Protein AF-A0A933XM23-F1 (afdb_monomer)

pLDDT: mean 90.97, std 8.14, range [58.72, 97.62]

Foldseek 3Di:
DPPPVQDPVNVVCQVVPFPDWDDDPPQKIWGWDDDPPWIKIWIWHDDPPDIGTPDIDTPD

Nearest PDB structures (foldseek):
  3hfq-assembly2_B  TM=7.377E-01  e=9.593E-01  Lactiplantibacillus plantarum
  7btb-assembly1_D  TM=5.264E-01  e=8.520E-01  Saccharomyces cerevisiae S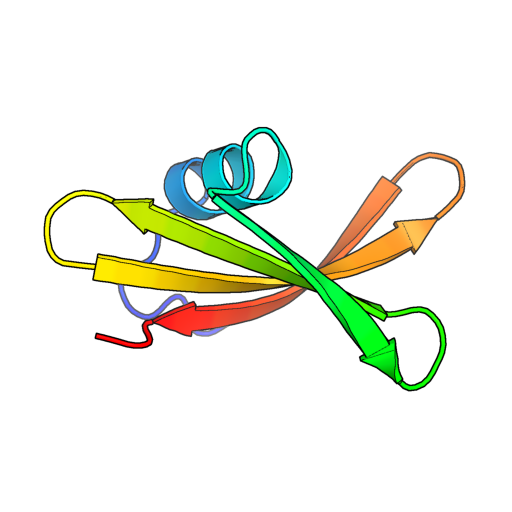288C
  4ckn-assembly2_D  TM=8.675E-01  e=5.053E+00  Leishmania major
  5hr6-assembly2_B  TM=5.111E-01  e=1.080E+00  Escherichia coli

Radius of gyration: 10.87 Å; Cα contacts (8 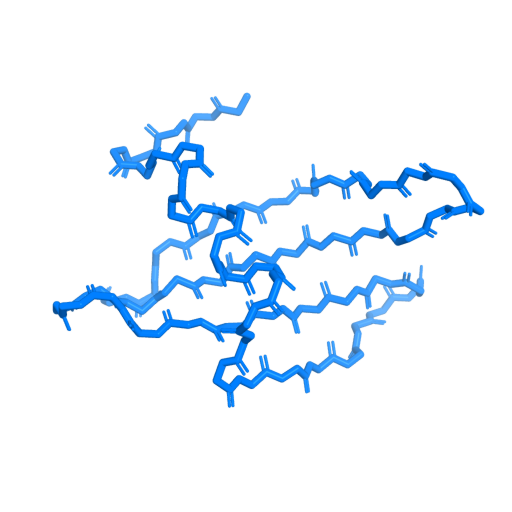Å, |Δi|>4): 107; chains: 1; bounding box: 25×20×28 Å

Secondary structure (DSSP, 8-state):
---SS--HHHHHHHHHS-SEEEEETTTEEEEEEEETTEEEEEEEEE-SS-EEEEEEEE--

Sequence (60 aa):
MKWRKISEDEVNITVSDPDKTEQSVKGRTNVYKTIGARYIKVTYREFSDEVLIISVVDKS

Mean predicted aligned error: 3.87 Å

Solvent-accessible surface area (backbone atoms only — not comparable to full-atom values): 3629 Å² total; per-residue (Å²): 132,88,64,82,84,59,54,70,65,62,49,51,46,24,70,77,60,45,80,41,79,42,86,46,81,92,73,26,39,36,26,26,26,76,58,89,88,41,33,37,37,41,32,31,32,76,53,98,88,48,73,48,79,74,47,77,44,80,68,99

Structure (mmCIF, N/CA/C/O backbone):
data_AF-A0A933XM23-F1
#
_entry.id   AF-A0A933XM23-F1
#
loop_
_atom_site.group_PDB
_atom_site.id
_atom_site.type_symbol
_atom_site.label_atom_id
_atom_site.label_alt_id
_atom_site.label_comp_id
_atom_site.label_asym_id
_atom_site.label_entity_id
_atom_site.label_seq_id
_atom_site.pdbx_PDB_ins_code
_atom_site.Cartn_x
_atom_site.Cartn_y
_atom_site.Cartn_z
_atom_site.occupancy
_atom_site.B_iso_or_equiv
_atom_site.auth_seq_id
_atom_site.auth_comp_id
_atom_site.auth_asym_id
_atom_site.auth_atom_id
_atom_site.pdbx_PDB_model_num
ATOM 1 N N . MET A 1 1 ? 10.851 9.896 6.021 1.00 59.72 1 MET A N 1
ATOM 2 C CA . MET A 1 1 ? 9.371 9.865 5.952 1.00 59.72 1 MET A CA 1
ATOM 3 C C . MET A 1 1 ? 8.805 10.225 7.319 1.00 59.72 1 MET A C 1
ATOM 5 O O . MET A 1 1 ? 9.360 9.779 8.314 1.00 59.72 1 MET A O 1
ATOM 9 N N . LYS A 1 2 ? 7.747 11.045 7.408 1.00 58.72 2 LYS A N 1
ATOM 10 C CA . LYS A 1 2 ? 7.006 11.197 8.674 1.00 58.72 2 LYS A CA 1
ATOM 11 C C . LYS A 1 2 ? 6.052 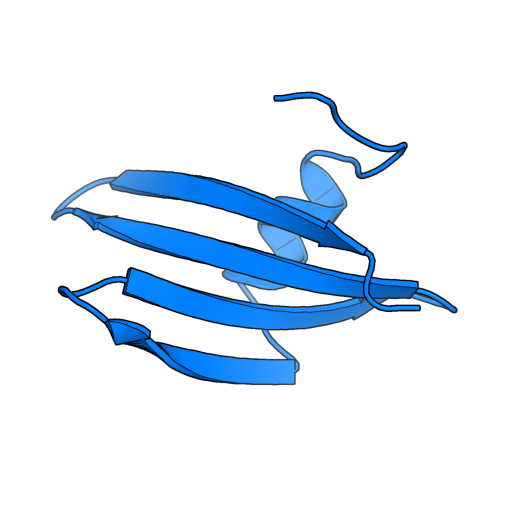10.009 8.788 1.00 58.72 2 LYS A C 1
ATOM 13 O O . LYS A 1 2 ? 4.954 10.059 8.244 1.00 58.72 2 LYS A O 1
ATOM 18 N N . TRP A 1 3 ? 6.503 8.938 9.433 1.00 65.88 3 TRP A N 1
ATOM 19 C CA . TRP A 1 3 ? 5.711 7.739 9.695 1.00 65.88 3 TRP A CA 1
ATOM 20 C C . TRP A 1 3 ? 4.616 8.107 10.700 1.00 65.88 3 TRP A C 1
ATOM 22 O O . TRP A 1 3 ? 4.861 8.223 11.898 1.00 65.88 3 TRP A O 1
ATOM 32 N N . ARG A 1 4 ? 3.413 8.413 10.206 1.00 72.06 4 ARG A N 1
ATOM 33 C CA . ARG A 1 4 ? 2.240 8.797 11.011 1.00 72.06 4 ARG A CA 1
ATOM 34 C C . ARG A 1 4 ? 1.687 7.580 11.766 1.00 72.06 4 ARG A C 1
ATOM 36 O O . ARG A 1 4 ? 0.561 7.164 11.523 1.00 72.06 4 ARG A O 1
ATOM 43 N N . LYS A 1 5 ? 2.507 6.984 12.640 1.00 84.19 5 LYS A N 1
ATOM 44 C CA . LYS A 1 5 ? 2.246 5.704 13.321 1.00 84.19 5 LYS A CA 1
ATOM 45 C C . LYS A 1 5 ? 1.931 4.557 12.353 1.00 84.19 5 LYS A C 1
ATOM 47 O O . LYS A 1 5 ? 1.105 3.711 12.658 1.00 84.19 5 LYS A O 1
ATOM 52 N N . ILE A 1 6 ? 2.519 4.581 11.162 1.00 89.19 6 ILE A N 1
ATOM 53 C CA . ILE A 1 6 ? 2.473 3.444 10.240 1.00 89.19 6 ILE A CA 1
ATOM 54 C C . ILE A 1 6 ? 3.783 2.695 10.449 1.00 89.19 6 ILE A C 1
ATOM 56 O O . ILE A 1 6 ? 4.825 3.351 10.485 1.00 89.19 6 ILE A O 1
ATOM 60 N N . SER A 1 7 ? 3.736 1.388 10.673 1.00 91.50 7 SER A N 1
ATOM 61 C CA . SER A 1 7 ? 4.942 0.571 10.810 1.00 91.50 7 SER A CA 1
ATOM 62 C C . SER A 1 7 ? 5.489 0.158 9.444 1.00 91.50 7 SER A C 1
ATOM 64 O O . SER A 1 7 ? 4.811 0.243 8.420 1.00 91.50 7 SER A O 1
ATOM 66 N N . GLU A 1 8 ? 6.738 -0.293 9.425 1.00 91.50 8 GLU A N 1
ATOM 67 C CA . GLU A 1 8 ? 7.332 -0.885 8.228 1.00 91.50 8 GLU A CA 1
ATOM 68 C C . GLU A 1 8 ? 6.616 -2.181 7.825 1.00 91.50 8 GLU A C 1
ATOM 70 O O . GLU A 1 8 ? 6.344 -2.379 6.645 1.00 91.50 8 GLU A O 1
ATOM 75 N N . ASP A 1 9 ? 6.200 -3.006 8.791 1.00 93.62 9 ASP A N 1
ATOM 76 C CA . ASP A 1 9 ? 5.396 -4.206 8.535 1.00 93.62 9 ASP A CA 1
ATOM 77 C C . ASP A 1 9 ? 4.068 -3.884 7.842 1.00 93.62 9 ASP A C 1
ATOM 79 O O . ASP A 1 9 ? 3.699 -4.555 6.880 1.00 93.62 9 ASP A O 1
ATOM 83 N N . GLU A 1 10 ? 3.370 -2.826 8.279 1.00 93.56 10 GLU A N 1
ATOM 84 C CA . GLU A 1 10 ? 2.137 -2.355 7.636 1.00 93.56 10 GLU A CA 1
ATOM 85 C C . GLU A 1 10 ? 2.390 -1.927 6.181 1.00 93.56 10 GLU A C 1
ATOM 87 O O . GLU A 1 10 ? 1.554 -2.158 5.307 1.00 93.56 10 GLU A O 1
ATOM 92 N N . VAL A 1 11 ? 3.550 -1.336 5.887 1.00 94.00 11 VAL A N 1
ATOM 93 C CA . VAL A 1 11 ? 3.942 -1.009 4.508 1.00 94.00 11 VAL A CA 1
ATOM 94 C C . VAL A 1 11 ? 4.239 -2.278 3.715 1.00 94.00 11 VAL A C 1
ATOM 96 O O . VAL A 1 11 ? 3.693 -2.442 2.625 1.00 94.00 11 VAL A O 1
ATOM 99 N N . ASN A 1 12 ? 5.045 -3.188 4.262 1.00 94.88 12 ASN A N 1
ATOM 100 C CA . ASN A 1 12 ? 5.449 -4.425 3.597 1.00 94.88 12 ASN A CA 1
ATOM 101 C C . ASN A 1 12 ? 4.247 -5.297 3.241 1.00 94.88 12 ASN A C 1
ATOM 103 O O . ASN A 1 12 ? 4.143 -5.756 2.104 1.00 94.88 12 ASN A O 1
ATOM 107 N N . ILE A 1 13 ? 3.296 -5.472 4.162 1.00 96.19 13 ILE A N 1
ATOM 108 C CA . ILE A 1 13 ? 2.081 -6.247 3.892 1.00 96.19 13 ILE A CA 1
ATOM 109 C C . ILE A 1 13 ? 1.171 -5.549 2.872 1.00 96.19 13 ILE A C 1
ATO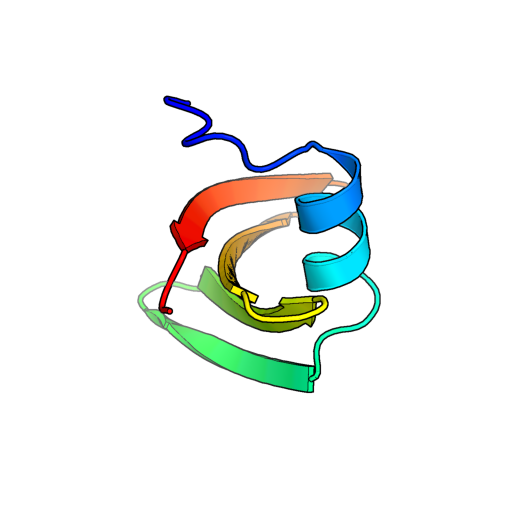M 111 O O . ILE A 1 13 ? 0.549 -6.217 2.053 1.00 96.19 13 ILE A O 1
ATOM 115 N N . THR A 1 14 ? 1.127 -4.210 2.869 1.00 96.25 14 THR A N 1
ATOM 116 C CA . THR A 1 14 ? 0.358 -3.435 1.879 1.00 96.25 14 THR A CA 1
ATOM 117 C C . THR A 1 14 ? 0.953 -3.548 0.474 1.00 96.25 14 THR A C 1
ATOM 119 O O . THR A 1 14 ? 0.217 -3.492 -0.504 1.00 96.25 14 THR A O 1
ATOM 122 N N . VAL A 1 15 ? 2.275 -3.702 0.354 1.00 95.31 15 VAL A N 1
ATOM 123 C CA . VAL A 1 15 ? 2.955 -3.880 -0.939 1.00 95.31 15 VAL A CA 1
ATOM 124 C C . VAL A 1 15 ? 2.892 -5.325 -1.430 1.00 95.31 15 VAL A C 1
ATOM 126 O O . VAL A 1 15 ? 2.677 -5.540 -2.618 1.00 95.31 15 VAL A O 1
ATOM 129 N N . SER A 1 16 ? 3.064 -6.301 -0.537 1.00 95.38 16 SER A N 1
ATOM 130 C CA . SER A 1 16 ? 3.125 -7.725 -0.902 1.00 95.38 16 SER A CA 1
ATOM 131 C C . SER A 1 16 ? 1.758 -8.386 -1.090 1.00 95.38 16 SER A C 1
ATOM 133 O O . SER A 1 16 ? 1.649 -9.315 -1.884 1.00 95.38 16 SER A O 1
ATOM 135 N N . ASP A 1 17 ? 0.719 -7.903 -0.407 1.00 96.62 17 ASP A N 1
ATOM 136 C CA . ASP A 1 17 ? -0.639 -8.453 -0.482 1.00 96.62 17 ASP A CA 1
ATOM 137 C C . ASP A 1 17 ? -1.687 -7.321 -0.483 1.00 96.62 17 ASP A C 1
ATOM 139 O O . ASP A 1 17 ? -2.353 -7.070 0.523 1.00 96.62 17 ASP A O 1
ATOM 143 N N . PRO A 1 18 ? -1.798 -6.535 -1.563 1.00 97.00 18 PRO A N 1
ATOM 144 C CA . PRO A 1 18 ? -2.733 -5.419 -1.607 1.00 97.00 18 PRO A CA 1
ATOM 145 C C . PRO A 1 18 ? -4.181 -5.873 -1.830 1.00 97.00 18 PRO A C 1
ATOM 147 O O . PRO A 1 18 ? -4.458 -6.686 -2.707 1.00 97.00 18 PRO A O 1
ATOM 150 N N . ASP A 1 19 ? -5.128 -5.237 -1.137 1.00 97.62 19 ASP A N 1
ATOM 151 C CA . ASP A 1 19 ? -6.564 -5.378 -1.428 1.00 97.62 19 ASP A CA 1
ATOM 152 C C . ASP A 1 19 ? -6.908 -4.767 -2.795 1.00 97.62 19 ASP A C 1
ATOM 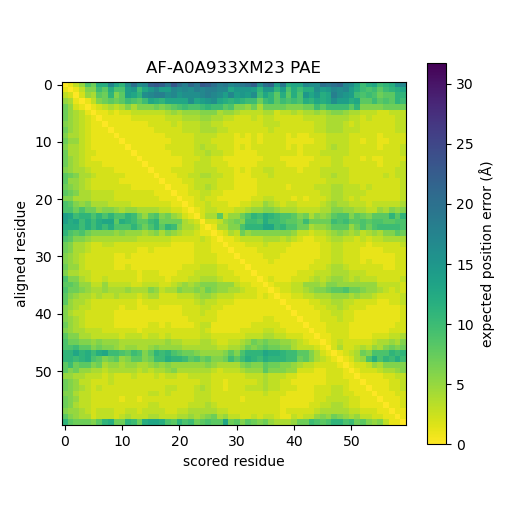154 O O . ASP A 1 19 ? -7.851 -5.174 -3.476 1.00 97.62 19 ASP A O 1
ATOM 158 N N . LYS A 1 20 ? -6.161 -3.725 -3.184 1.00 97.12 20 LYS A N 1
ATOM 159 C CA . LYS A 1 20 ? -6.347 -3.007 -4.443 1.00 97.12 20 LYS A CA 1
ATOM 160 C C . LYS A 1 20 ? -5.026 -2.468 -4.971 1.00 97.12 20 LYS A C 1
ATOM 162 O O . LYS A 1 20 ? -4.251 -1.874 -4.225 1.00 97.12 20 LYS A O 1
ATOM 167 N N . THR A 1 21 ? -4.851 -2.560 -6.286 1.00 97.00 21 THR A N 1
ATOM 168 C CA . THR A 1 21 ? -3.711 -1.997 -7.018 1.00 97.00 21 THR A CA 1
ATOM 169 C C . THR A 1 21 ? -4.205 -1.0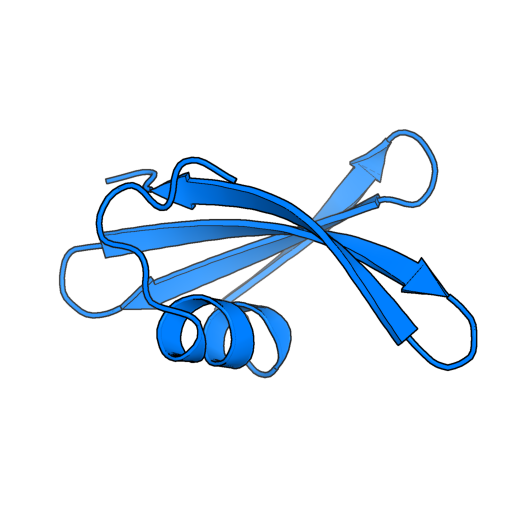72 -8.126 1.00 97.00 21 THR A C 1
ATOM 171 O O . THR A 1 21 ? -5.123 -1.410 -8.870 1.00 97.00 21 THR A O 1
ATOM 174 N N . GLU A 1 22 ? -3.594 0.103 -8.252 1.00 95.94 22 GLU A N 1
ATOM 175 C CA . GLU A 1 22 ? -3.882 1.087 -9.295 1.00 95.94 22 GLU A CA 1
ATOM 176 C C . GLU A 1 22 ? -2.581 1.613 -9.900 1.00 95.94 22 GLU A C 1
ATOM 178 O O . GLU A 1 22 ? -1.695 2.089 -9.181 1.00 95.94 22 GLU A O 1
ATOM 183 N N . GLN A 1 23 ? -2.488 1.617 -11.231 1.00 92.69 23 GLN A N 1
ATOM 184 C CA . GLN A 1 23 ? -1.431 2.375 -11.890 1.00 92.69 23 GLN A CA 1
ATOM 185 C C . GLN A 1 23 ? -1.670 3.876 -11.714 1.00 92.69 23 GLN A C 1
ATOM 187 O O . GLN A 1 23 ? -2.772 4.393 -11.886 1.00 92.69 23 GLN A O 1
ATOM 192 N N . SER A 1 24 ? -0.604 4.576 -11.361 1.00 84.88 24 SER A N 1
ATOM 193 C CA . SER A 1 24 ? -0.555 6.016 -11.160 1.00 84.88 24 SER A CA 1
ATOM 194 C C . SER A 1 24 ? 0.331 6.658 -12.233 1.00 84.88 24 SER A C 1
ATOM 196 O O . SER A 1 24 ? 0.940 6.000 -13.078 1.00 84.88 24 SER A O 1
ATOM 198 N N . VAL A 1 25 ? 0.405 7.985 -12.228 1.00 86.44 25 VAL A N 1
ATOM 199 C CA . VAL A 1 25 ? 1.149 8.744 -13.239 1.00 86.44 25 VAL A CA 1
ATOM 200 C C . VAL A 1 25 ? 2.649 8.422 -13.218 1.00 86.44 25 VAL A C 1
ATOM 202 O O . VAL A 1 25 ? 3.252 8.263 -12.155 1.00 86.44 25 VAL A O 1
ATOM 205 N N . LYS A 1 26 ? 3.274 8.417 -14.404 1.00 84.69 26 LYS A N 1
ATOM 206 C CA . LYS A 1 26 ? 4.733 8.275 -14.599 1.00 84.69 26 LYS A CA 1
ATOM 207 C C . LYS A 1 26 ? 5.332 6.977 -14.021 1.00 84.69 26 LYS A C 1
ATOM 209 O O . LYS A 1 26 ? 6.410 7.017 -13.429 1.00 84.69 26 LYS A O 1
ATOM 214 N N . GLY A 1 27 ? 4.647 5.842 -14.190 1.00 85.44 27 GLY A N 1
ATOM 215 C CA . GLY A 1 27 ? 5.160 4.522 -13.785 1.00 85.44 27 GLY A CA 1
ATOM 216 C C . GLY A 1 27 ? 5.191 4.308 -12.272 1.00 85.44 27 GLY A C 1
ATOM 217 O O . GLY A 1 27 ? 6.034 3.578 -11.764 1.00 85.44 27 GLY A O 1
ATOM 218 N N . ARG A 1 28 ? 4.319 5.008 -11.542 1.00 93.38 28 ARG A N 1
ATOM 219 C CA . ARG A 1 28 ? 4.099 4.789 -10.112 1.00 93.38 28 ARG A CA 1
ATOM 220 C C . ARG A 1 28 ? 2.935 3.830 -9.937 1.00 93.38 28 ARG A C 1
ATOM 222 O O . ARG A 1 28 ? 1.983 3.889 -10.709 1.00 93.38 28 ARG A O 1
ATOM 229 N N . THR A 1 29 ? 2.957 3.062 -8.865 1.00 96.25 29 THR A N 1
ATOM 230 C CA . THR A 1 29 ? 1.863 2.170 -8.489 1.00 96.25 29 THR A CA 1
ATOM 231 C C . THR A 1 29 ? 1.337 2.594 -7.130 1.00 96.25 29 THR A C 1
ATOM 233 O O . THR A 1 29 ? 2.108 2.877 -6.212 1.00 96.25 29 THR A O 1
ATOM 236 N N . ASN A 1 30 ? 0.017 2.699 -7.012 1.00 96.62 30 ASN A N 1
ATOM 237 C CA . ASN A 1 30 ? -0.657 2.826 -5.731 1.00 96.62 30 ASN A CA 1
ATOM 238 C C . ASN A 1 30 ? -1.202 1.456 -5.352 1.00 96.62 30 ASN A C 1
ATOM 240 O O . ASN A 1 30 ? -1.935 0.846 -6.125 1.00 96.62 30 ASN A O 1
ATOM 244 N N . VAL A 1 31 ? -0.892 1.021 -4.148 1.00 97.25 31 VAL A N 1
ATOM 245 C CA . VAL A 1 31 ? -1.483 -0.158 -3.534 1.00 97.25 31 VAL A CA 1
ATOM 246 C C . VAL A 1 31 ? -2.193 0.244 -2.257 1.00 97.25 31 VAL A C 1
ATOM 248 O O . VAL A 1 31 ? -1.807 1.212 -1.591 1.00 97.25 31 VAL A O 1
ATOM 251 N N . TYR A 1 32 ? -3.254 -0.480 -1.945 1.00 97.19 32 TYR A N 1
ATOM 252 C CA . TYR A 1 32 ? -4.108 -0.203 -0.809 1.00 97.19 32 TYR A CA 1
ATOM 253 C C . TYR A 1 32 ? -4.342 -1.479 -0.021 1.00 97.19 32 TYR A C 1
ATOM 255 O O . TYR A 1 32 ? -4.526 -2.538 -0.618 1.00 97.19 32 TYR A O 1
ATOM 263 N N . LYS A 1 33 ? -4.375 -1.364 1.305 1.00 97.31 33 LYS A N 1
ATOM 264 C CA . LYS A 1 33 ? -4.737 -2.469 2.187 1.00 97.31 33 LYS A CA 1
ATOM 265 C C . LYS A 1 33 ? -5.475 -1.967 3.416 1.00 97.31 33 LYS A C 1
ATOM 267 O O . LYS A 1 33 ? -5.142 -0.924 3.982 1.00 97.31 33 LYS A O 1
ATOM 272 N N . THR A 1 34 ? -6.469 -2.728 3.835 1.00 96.69 34 THR A N 1
ATOM 273 C CA . THR A 1 34 ? -7.201 -2.530 5.078 1.00 96.69 34 THR A CA 1
ATOM 274 C C . THR A 1 34 ? -6.529 -3.341 6.178 1.00 96.69 34 THR A C 1
ATOM 276 O O . THR A 1 34 ? -6.396 -4.558 6.074 1.00 96.69 34 THR A O 1
ATOM 279 N N . ILE A 1 35 ? -6.088 -2.674 7.244 1.00 93.88 35 ILE A N 1
ATOM 280 C CA . ILE A 1 35 ? -5.444 -3.315 8.396 1.00 93.88 35 ILE A CA 1
ATOM 281 C C . ILE A 1 35 ? -6.192 -2.876 9.653 1.00 93.88 35 ILE A C 1
ATOM 283 O O . ILE A 1 35 ? -6.061 -1.745 10.126 1.00 93.88 35 ILE A O 1
ATOM 287 N N . GLY A 1 36 ? -7.034 -3.768 10.179 1.00 91.56 36 GLY A N 1
ATOM 288 C CA . GLY A 1 36 ? -7.962 -3.430 11.256 1.00 91.56 36 GLY A CA 1
ATOM 289 C C . GLY A 1 36 ? -8.923 -2.317 10.826 1.00 91.56 36 GLY A C 1
ATOM 290 O O . GLY A 1 36 ? -9.672 -2.480 9.871 1.00 91.56 36 GLY A O 1
ATOM 291 N N . ALA A 1 37 ? -8.890 -1.182 11.529 1.00 90.12 37 ALA A N 1
ATOM 292 C CA . ALA A 1 37 ? -9.711 -0.004 11.222 1.00 90.12 37 ALA A CA 1
ATOM 293 C C . ALA A 1 37 ? -9.046 0.985 10.245 1.00 90.12 37 ALA A C 1
ATOM 295 O O . ALA A 1 37 ? -9.630 2.018 9.921 1.00 90.12 37 ALA A O 1
ATOM 296 N N . ARG A 1 38 ? -7.809 0.714 9.816 1.00 91.19 38 ARG A N 1
ATOM 297 C CA . ARG A 1 38 ? -7.022 1.628 8.984 1.00 91.19 38 ARG A CA 1
ATOM 298 C C . ARG A 1 38 ? -7.121 1.233 7.527 1.00 91.19 38 ARG A C 1
ATOM 300 O O . ARG A 1 38 ? -7.110 0.047 7.205 1.00 91.19 38 ARG A O 1
ATOM 307 N N . TYR A 1 39 ? -7.126 2.231 6.653 1.00 95.12 39 TYR A N 1
ATOM 308 C CA . TYR A 1 39 ? -7.050 2.021 5.215 1.00 95.12 39 TYR A CA 1
ATOM 309 C C . TYR A 1 39 ? -5.759 2.647 4.702 1.00 95.12 39 TYR A C 1
ATOM 311 O O . TYR A 1 39 ? -5.643 3.862 4.589 1.00 95.12 39 TYR A O 1
ATOM 319 N N . ILE A 1 40 ? -4.743 1.833 4.445 1.00 95.25 40 ILE A N 1
ATOM 320 C CA . ILE A 1 40 ? -3.402 2.315 4.120 1.00 95.25 40 ILE A CA 1
ATOM 321 C C . ILE A 1 40 ? -3.243 2.362 2.610 1.00 95.25 40 ILE A C 1
ATOM 323 O O . ILE A 1 40 ? -3.534 1.394 1.917 1.00 95.25 40 ILE A O 1
ATOM 327 N N . LYS A 1 41 ? -2.733 3.485 2.100 1.00 95.94 41 LYS A N 1
ATOM 328 C CA . LYS A 1 41 ? -2.256 3.619 0.724 1.00 95.94 41 LYS A CA 1
ATOM 329 C C . LYS A 1 41 ? -0.739 3.739 0.710 1.00 95.94 41 LYS A C 1
ATOM 331 O O . LYS A 1 41 ? -0.196 4.703 1.257 1.00 95.94 41 LYS A O 1
ATOM 336 N N . VAL A 1 42 ? -0.075 2.848 -0.015 1.00 95.56 42 VAL A N 1
ATOM 337 C CA . VAL A 1 42 ? 1.345 2.971 -0.355 1.00 95.56 42 VAL A CA 1
ATOM 338 C C . VAL A 1 42 ? 1.463 3.339 -1.829 1.00 95.56 42 VAL A C 1
ATOM 340 O O . VAL A 1 42 ? 0.860 2.718 -2.696 1.00 95.56 42 VAL A O 1
ATOM 343 N N . THR A 1 43 ? 2.235 4.377 -2.123 1.00 95.75 43 THR A N 1
ATOM 344 C CA . THR A 1 43 ? 2.651 4.711 -3.485 1.00 95.75 43 THR A CA 1
ATOM 345 C C . THR A 1 43 ? 4.114 4.344 -3.622 1.00 95.75 43 THR A C 1
ATOM 347 O O . THR A 1 43 ? 4.943 4.866 -2.873 1.00 95.75 43 THR A O 1
ATOM 350 N N . TYR A 1 44 ? 4.434 3.502 -4.594 1.00 95.12 44 TYR A N 1
ATOM 351 C CA . TYR A 1 44 ? 5.799 3.088 -4.878 1.00 95.12 44 TYR A CA 1
ATOM 352 C C . TYR A 1 44 ? 6.120 3.171 -6.367 1.00 95.12 44 TYR A C 1
ATOM 354 O O . TYR A 1 44 ? 5.254 3.424 -7.209 1.00 95.12 44 TYR A O 1
ATOM 362 N N . ARG A 1 45 ? 7.397 2.991 -6.682 1.00 94.50 45 ARG A N 1
ATOM 363 C CA . ARG A 1 45 ? 7.879 2.736 -8.033 1.00 94.50 45 ARG A CA 1
ATOM 364 C C . ARG A 1 45 ? 8.764 1.501 -8.005 1.00 94.50 45 ARG A C 1
ATOM 366 O O . ARG A 1 45 ? 9.665 1.425 -7.176 1.00 94.50 45 ARG A O 1
ATOM 373 N N . GLU A 1 46 ? 8.490 0.573 -8.907 1.00 90.56 46 GLU A N 1
ATOM 374 C CA . GLU A 1 46 ? 9.340 -0.591 -9.130 1.00 90.56 46 GLU A CA 1
ATOM 375 C C . GLU A 1 46 ? 10.540 -0.216 -9.998 1.00 90.56 46 GLU A C 1
ATOM 377 O O . GLU A 1 46 ? 10.421 0.499 -11.001 1.00 90.56 46 GLU A O 1
ATOM 382 N N . PHE A 1 47 ? 11.693 -0.711 -9.579 1.00 88.19 47 PHE A N 1
ATOM 383 C CA . PHE A 1 47 ? 12.911 -0.842 -10.361 1.00 88.19 47 PHE A CA 1
ATOM 384 C C . PHE A 1 47 ? 13.215 -2.337 -10.511 1.00 88.19 47 PHE A C 1
ATOM 386 O O . PHE A 1 47 ? 12.536 -3.166 -9.912 1.00 88.19 47 PHE A O 1
ATOM 393 N N . SER A 1 48 ? 14.213 -2.692 -11.320 1.00 87.00 48 SER A N 1
ATOM 394 C CA . SER A 1 48 ? 14.496 -4.095 -11.652 1.00 87.00 48 SER A CA 1
ATOM 395 C C . SER A 1 48 ? 14.711 -4.992 -10.425 1.00 87.00 48 SER A C 1
ATOM 397 O O . SER A 1 48 ? 14.263 -6.132 -10.446 1.00 87.00 48 SER A O 1
ATOM 399 N N . ASP A 1 49 ? 15.327 -4.460 -9.363 1.00 90.12 49 ASP A N 1
ATOM 400 C CA . ASP A 1 49 ? 15.730 -5.237 -8.179 1.00 90.12 49 ASP A CA 1
ATOM 401 C C . ASP A 1 49 ? 15.213 -4.651 -6.852 1.00 90.12 49 ASP A C 1
ATOM 403 O O . ASP A 1 49 ? 15.444 -5.214 -5.783 1.00 90.12 49 ASP A O 1
ATOM 407 N N . GLU A 1 50 ? 14.531 -3.504 -6.893 1.00 90.50 50 GLU A N 1
ATOM 408 C CA . GLU A 1 50 ? 14.096 -2.796 -5.690 1.00 90.50 50 GLU A CA 1
ATOM 409 C C . GLU A 1 50 ? 12.778 -2.049 -5.890 1.00 90.50 50 GLU A C 1
ATOM 411 O O . GLU A 1 50 ? 12.402 -1.649 -6.994 1.00 90.50 50 GLU A O 1
ATOM 416 N N . VAL A 1 51 ? 12.083 -1.812 -4.780 1.00 90.44 51 VAL A N 1
ATOM 417 C CA . VAL A 1 51 ? 10.867 -1.003 -4.749 1.00 90.44 51 VAL A CA 1
ATOM 418 C C . VAL A 1 51 ? 11.147 0.268 -3.965 1.00 90.44 51 VAL A C 1
ATOM 420 O O . VAL A 1 51 ? 11.397 0.241 -2.761 1.00 90.44 51 VAL A O 1
ATOM 423 N N . LEU A 1 52 ? 11.051 1.415 -4.634 1.00 92.56 52 LEU A N 1
ATOM 424 C CA . LEU A 1 52 ? 11.162 2.707 -3.970 1.00 92.56 52 LEU A CA 1
ATOM 425 C C . LEU A 1 52 ? 9.795 3.140 -3.453 1.00 92.56 52 LEU A C 1
ATOM 427 O O . LEU A 1 52 ? 8.920 3.550 -4.224 1.00 9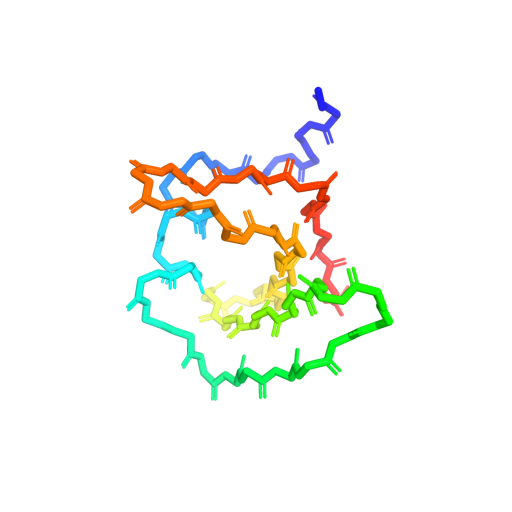2.56 52 LEU A O 1
ATOM 431 N N . ILE A 1 53 ? 9.632 3.124 -2.133 1.00 93.38 53 ILE A N 1
ATOM 432 C CA . ILE A 1 53 ? 8.449 3.679 -1.476 1.00 93.38 53 ILE A CA 1
ATOM 433 C C . ILE A 1 53 ? 8.491 5.209 -1.561 1.00 93.38 53 ILE A C 1
ATOM 435 O O . ILE A 1 53 ? 9.353 5.867 -0.983 1.00 93.38 53 ILE A O 1
ATOM 439 N N . ILE A 1 54 ? 7.534 5.791 -2.285 1.00 93.06 54 ILE A N 1
ATOM 440 C CA . ILE A 1 54 ? 7.429 7.240 -2.502 1.00 93.06 54 ILE A CA 1
ATOM 441 C C . ILE A 1 54 ? 6.631 7.891 -1.373 1.00 93.06 54 ILE A C 1
ATOM 443 O O . ILE A 1 54 ? 7.008 8.945 -0.859 1.00 93.06 54 ILE A O 1
ATOM 447 N N . SER A 1 55 ? 5.494 7.299 -1.002 1.00 92.50 55 SER A N 1
ATOM 448 C CA . SER A 1 55 ? 4.649 7.835 0.064 1.00 92.50 55 SER A CA 1
ATOM 449 C C . SER A 1 55 ? 3.776 6.767 0.694 1.00 92.50 55 SER A C 1
ATOM 451 O O . SER A 1 55 ? 3.28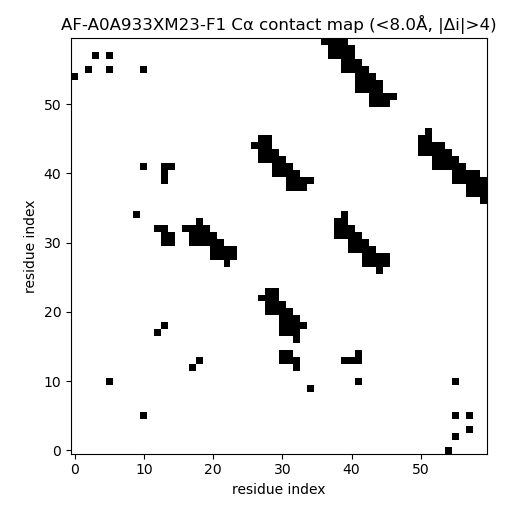7 5.885 -0.004 1.00 92.50 55 SER A O 1
ATOM 453 N N . VAL A 1 56 ? 3.490 6.934 1.980 1.00 93.50 56 VAL A N 1
ATOM 454 C CA . VAL A 1 56 ? 2.565 6.093 2.737 1.00 93.50 56 VAL A CA 1
ATOM 455 C C . VAL A 1 56 ? 1.551 7.002 3.420 1.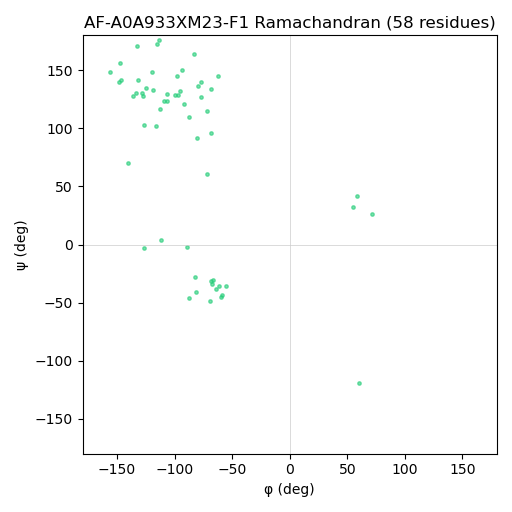00 93.50 56 VAL A C 1
ATOM 457 O O . VAL A 1 56 ? 1.927 7.992 4.055 1.00 93.50 56 VAL A O 1
ATOM 460 N N . VAL A 1 57 ? 0.265 6.716 3.237 1.00 92.69 57 VAL A N 1
ATOM 461 C CA . VAL A 1 57 ? -0.836 7.564 3.703 1.00 92.69 57 VAL A CA 1
ATOM 462 C C . VAL A 1 57 ? -1.907 6.699 4.343 1.00 92.69 57 VAL A C 1
ATOM 464 O O . VAL A 1 57 ? -2.404 5.775 3.711 1.00 92.69 57 VAL A O 1
ATOM 467 N N . ASP A 1 58 ? -2.298 7.054 5.562 1.00 92.94 58 ASP A N 1
ATOM 468 C CA . ASP A 1 58 ? -3.529 6.556 6.168 1.00 92.94 58 ASP A CA 1
ATOM 469 C C . ASP A 1 58 ? -4.730 7.300 5.566 1.00 92.94 58 ASP A C 1
ATOM 471 O O . ASP A 1 58 ? -4.720 8.534 5.484 1.00 92.94 58 ASP A O 1
ATOM 475 N N . LYS A 1 59 ? -5.703 6.548 5.061 1.00 89.62 59 LYS A N 1
ATOM 476 C CA . LYS A 1 59 ? -6.906 7.009 4.356 1.00 89.62 59 LYS A CA 1
ATOM 477 C C . LYS A 1 59 ? -8.188 6.771 5.159 1.00 89.62 59 LYS A C 1
ATOM 479 O O . LYS A 1 59 ? -9.253 7.047 4.608 1.00 89.62 59 LYS A O 1
ATOM 484 N N . SER A 1 60 ? -8.083 6.264 6.392 1.00 84.81 60 SER A N 1
ATOM 485 C CA . SER A 1 60 ? -9.192 6.237 7.358 1.00 84.81 60 SER A CA 1
ATOM 486 C C . SER A 1 60 ? -9.700 7.635 7.692 1.00 84.81 60 SER A C 1
ATOM 488 O O . SER A 1 60 ? -8.842 8.549 7.762 1.00 84.81 60 SER A O 1
#